Protein AF-B5W6M5-F1 (afdb_monomer)

Foldseek 3Di:
DEEEEQEQALLFKADADDDPPRDWSEEDEPPYHYHYDAAFCLVNQVVDDPLNDDPRSVRNSVNNDPVRHPHDDGGMDGGDYHYPPDDPVDDDDDDDPDDDDPTQKDKDWDDQPDDDCNVVRRDIDIDIDGHPDDDD

InterPro domains:
  IPR004304 Acetamidase/Formamidase [PTHR31891] (6-124)

Sequence (136 aa):
MVNYTLKATANTTHVGGFSPELEPALVIASGDRIQVETYTGYYLYNQAPEGFLTPEFIELCRRLSPERIVGPGPHLLTGPIYIENAQPGDILEIQLESIYPRLNVGFNAIRTGWGALPQRFSQPKLRFINSILPET

Solvent-accessible surface area (backbone atoms only — not comparable to full-atom values): 8664 Å² total; per-residue (Å²): 120,54,84,47,75,46,66,52,36,37,85,18,32,29,27,29,59,82,63,92,85,57,71,64,52,41,78,43,57,84,78,47,45,74,50,73,41,80,66,76,48,71,89,45,56,95,78,51,58,70,80,69,58,48,73,59,56,53,48,21,68,73,58,50,49,72,85,36,54,58,42,72,67,68,47,57,44,62,34,50,72,41,57,60,89,72,53,97,88,67,81,88,86,80,85,84,86,8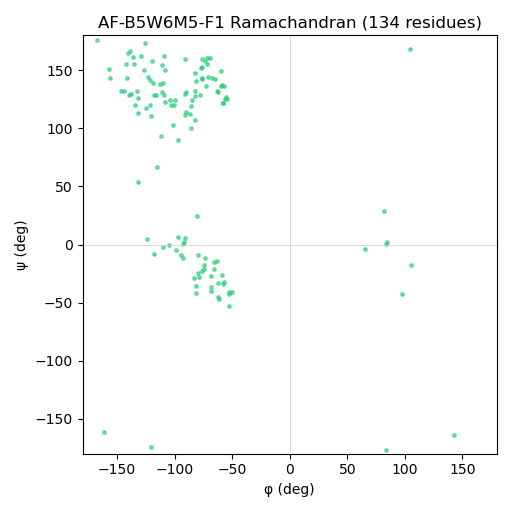0,87,78,80,93,49,65,44,52,71,50,73,44,48,60,75,46,77,98,52,25,87,82,46,48,67,65,44,79,43,79,44,70,58,87,69,77,91,127

Radius of gyration: 17.24 Å; Cα contacts (8 Å, |Δi|>4): 202; chains: 1; bounding box: 35×39×45 Å

Structure (mmCIF, N/CA/C/O backbone):
data_AF-B5W6M5-F1
#
_entry.id   AF-B5W6M5-F1
#
loop_
_atom_site.group_PDB
_atom_site.id
_atom_site.type_symbol
_atom_site.label_atom_id
_atom_site.label_alt_id
_atom_site.label_comp_id
_atom_site.label_asym_id
_atom_site.label_entity_id
_atom_site.label_seq_id
_atom_site.pdbx_PDB_ins_code
_atom_site.Cartn_x
_atom_site.Cartn_y
_atom_site.Cartn_z
_atom_site.occupancy
_atom_site.B_iso_or_equiv
_atom_site.auth_seq_id
_atom_site.auth_comp_id
_atom_site.auth_asym_id
_atom_site.auth_atom_id
_atom_site.pdbx_PDB_model_num
ATOM 1 N N . MET A 1 1 ? -16.112 12.312 14.226 1.00 88.00 1 MET A N 1
ATOM 2 C CA . MET A 1 1 ? -15.582 12.414 12.859 1.00 88.00 1 MET A CA 1
ATOM 3 C C . MET A 1 1 ? -14.350 13.294 12.877 1.00 88.00 1 MET A C 1
ATOM 5 O O . MET A 1 1 ? -14.447 14.516 12.958 1.00 88.00 1 MET A O 1
ATOM 9 N N . VAL A 1 2 ? -13.201 12.642 12.853 1.00 97.62 2 VAL A N 1
ATOM 10 C CA . VAL A 1 2 ? -11.866 13.221 12.738 1.00 97.62 2 VAL A CA 1
ATOM 11 C C . VAL A 1 2 ? -11.331 12.905 11.338 1.00 97.62 2 VAL A C 1
ATOM 13 O O . VAL A 1 2 ? -11.707 11.901 10.732 1.00 97.62 2 VAL A O 1
ATOM 16 N N . ASN A 1 3 ? -10.482 13.784 10.799 1.00 98.12 3 ASN A N 1
ATOM 17 C CA . ASN A 1 3 ? -9.783 13.543 9.538 1.00 98.12 3 ASN A CA 1
ATOM 18 C C . ASN A 1 3 ? -8.324 13.177 9.833 1.00 98.12 3 ASN A C 1
ATOM 20 O O . ASN A 1 3 ? -7.611 13.950 10.474 1.00 98.12 3 ASN A O 1
ATOM 24 N N . TYR A 1 4 ? -7.880 12.030 9.331 1.00 98.50 4 TYR A N 1
ATOM 25 C CA . TYR A 1 4 ? -6.518 11.528 9.476 1.00 98.50 4 TYR A CA 1
ATOM 26 C C . TYR A 1 4 ? -5.770 11.551 8.145 1.00 98.50 4 TYR A C 1
ATOM 28 O O . TYR A 1 4 ? -6.354 11.441 7.067 1.00 98.50 4 TYR A O 1
ATOM 36 N N . THR A 1 5 ? -4.444 11.627 8.222 1.00 98.31 5 THR A N 1
ATOM 37 C CA . THR A 1 5 ? -3.552 11.327 7.099 1.00 98.31 5 THR A CA 1
ATOM 38 C C . THR A 1 5 ? -2.620 10.201 7.509 1.00 98.31 5 THR A C 1
ATOM 40 O O . THR A 1 5 ? -1.843 10.352 8.450 1.00 98.31 5 THR A O 1
ATOM 43 N N . LEU A 1 6 ? -2.672 9.086 6.786 1.00 98.62 6 LEU A N 1
ATOM 44 C CA . LEU A 1 6 ? -1.764 7.964 6.965 1.00 98.62 6 LEU A CA 1
ATOM 45 C C . LEU A 1 6 ? -0.694 8.002 5.873 1.00 98.62 6 LEU A C 1
ATOM 47 O O . LEU A 1 6 ? -0.941 7.646 4.721 1.00 98.62 6 LEU A O 1
ATOM 51 N N . LYS A 1 7 ? 0.504 8.460 6.243 1.00 98.31 7 LYS A N 1
ATOM 52 C CA . LYS A 1 7 ? 1.672 8.506 5.355 1.00 98.31 7 LYS A CA 1
ATOM 53 C C . LYS A 1 7 ? 2.194 7.096 5.078 1.00 98.31 7 LYS A C 1
ATOM 55 O O . LYS A 1 7 ? 2.224 6.267 5.986 1.00 98.31 7 LYS A O 1
ATOM 60 N N . ALA A 1 8 ? 2.682 6.848 3.864 1.00 98.12 8 ALA A N 1
ATOM 61 C CA . ALA A 1 8 ? 3.366 5.606 3.515 1.00 98.12 8 ALA A CA 1
ATOM 62 C C . ALA A 1 8 ? 4.854 5.723 3.870 1.00 98.12 8 ALA A C 1
ATOM 64 O O . ALA A 1 8 ? 5.630 6.338 3.142 1.00 98.12 8 ALA A O 1
ATOM 65 N N . THR A 1 9 ? 5.247 5.143 5.002 1.00 98.25 9 THR A N 1
ATOM 66 C CA . THR A 1 9 ? 6.628 5.134 5.509 1.00 98.25 9 THR A CA 1
ATOM 67 C C . THR A 1 9 ? 7.081 3.703 5.790 1.00 98.25 9 THR A C 1
ATOM 69 O O . THR A 1 9 ? 6.265 2.778 5.769 1.00 98.25 9 THR A O 1
ATOM 72 N N . ALA A 1 10 ? 8.361 3.517 6.122 1.00 97.50 10 ALA A N 1
ATOM 73 C CA . ALA A 1 10 ? 8.889 2.221 6.556 1.00 97.50 10 ALA A CA 1
ATOM 74 C C . ALA A 1 10 ? 8.184 1.659 7.810 1.00 97.50 10 ALA A C 1
ATOM 76 O O . ALA A 1 10 ? 8.130 0.446 7.977 1.00 97.50 10 ALA A O 1
ATOM 77 N N . ASN A 1 11 ? 7.608 2.517 8.661 1.00 97.06 11 ASN A N 1
ATOM 78 C CA . ASN A 1 11 ? 6.935 2.113 9.903 1.00 97.06 11 ASN A CA 1
ATOM 79 C C . ASN A 1 11 ? 5.421 1.931 9.749 1.00 97.06 11 ASN A C 1
ATOM 81 O O . ASN A 1 11 ? 4.760 1.465 10.668 1.00 97.06 11 ASN A O 1
ATOM 85 N N . THR A 1 12 ? 4.854 2.324 8.614 1.00 98.31 12 THR A N 1
ATOM 86 C CA . THR A 1 12 ? 3.403 2.300 8.375 1.00 98.31 12 THR A CA 1
ATOM 87 C C . THR A 1 12 ? 3.039 1.496 7.135 1.00 98.31 12 THR A C 1
ATOM 89 O O . THR A 1 12 ? 1.880 1.473 6.743 1.00 98.31 12 THR A O 1
ATOM 92 N N . THR A 1 13 ? 4.015 0.848 6.499 1.00 98.19 13 THR A N 1
ATOM 93 C CA . THR A 1 13 ? 3.828 0.040 5.290 1.00 98.19 13 THR A CA 1
ATOM 94 C C . THR A 1 13 ? 4.398 -1.356 5.514 1.00 98.19 13 THR A C 1
ATOM 96 O O . THR A 1 13 ? 5.340 -1.523 6.284 1.00 98.19 13 THR A O 1
ATOM 99 N N . HIS A 1 14 ? 3.827 -2.360 4.861 1.00 98.00 14 HIS A N 1
ATOM 100 C CA . HIS A 1 14 ? 4.314 -3.738 4.847 1.00 98.00 14 HIS A CA 1
ATOM 101 C C . HIS A 1 14 ? 4.206 -4.334 3.436 1.00 98.00 14 HIS A C 1
ATOM 103 O O . HIS A 1 14 ? 3.588 -3.737 2.549 1.00 98.00 14 HIS A O 1
ATOM 109 N N . VAL A 1 15 ? 4.856 -5.478 3.206 1.00 97.62 15 VAL A N 1
ATOM 110 C CA . VAL A 1 15 ? 4.953 -6.129 1.892 1.00 97.62 15 VAL A CA 1
ATOM 111 C C . VAL A 1 15 ? 4.323 -7.519 1.890 1.00 97.62 15 VAL A C 1
ATOM 113 O O . VAL A 1 15 ? 4.539 -8.319 2.800 1.00 97.62 15 VAL A O 1
ATOM 116 N N . GLY A 1 16 ? 3.604 -7.815 0.804 1.00 94.38 16 GLY A N 1
ATOM 117 C CA . GLY A 1 16 ? 3.261 -9.172 0.369 1.00 94.38 16 GLY A CA 1
ATOM 118 C C . GLY A 1 16 ? 1.872 -9.671 0.768 1.00 94.38 16 GLY A C 1
ATOM 119 O O . GLY A 1 16 ? 1.174 -10.239 -0.068 1.00 94.38 16 GLY A O 1
ATOM 120 N N . GLY A 1 17 ? 1.430 -9.430 2.000 1.00 92.94 17 GLY A N 1
ATOM 121 C CA . GLY A 1 17 ? 0.144 -9.945 2.483 1.00 92.94 17 GLY A CA 1
ATOM 122 C C . GLY A 1 17 ? -0.391 -9.211 3.705 1.00 92.94 17 GLY A C 1
ATOM 123 O O . GLY A 1 17 ? 0.037 -8.100 3.987 1.00 92.94 17 GLY A O 1
ATOM 124 N N . PHE A 1 18 ? -1.317 -9.847 4.422 1.00 94.88 18 PHE A N 1
ATOM 125 C CA . PHE A 1 18 ? -1.896 -9.345 5.669 1.00 94.88 18 PHE A CA 1
ATOM 126 C C . PHE A 1 18 ? -1.412 -10.203 6.838 1.00 94.88 18 PHE A C 1
ATOM 128 O O . PHE A 1 18 ? -1.367 -11.427 6.716 1.00 94.88 18 PHE A O 1
ATOM 135 N N . SER A 1 19 ? -1.078 -9.573 7.960 1.00 94.94 19 SER A N 1
ATOM 136 C CA . SER A 1 19 ? -0.588 -10.252 9.162 1.00 94.94 19 SER A CA 1
ATOM 137 C C . SER A 1 19 ? -1.203 -9.602 10.408 1.00 94.94 19 SER A C 1
ATOM 139 O O . SER A 1 19 ? -1.163 -8.372 10.517 1.00 94.94 19 SER A O 1
ATOM 141 N N . PRO A 1 20 ? -1.803 -10.389 11.325 1.00 95.25 20 PRO A N 1
ATOM 142 C CA . PRO A 1 20 ? -2.322 -9.879 12.596 1.00 95.25 20 PRO A CA 1
ATOM 143 C C . PRO A 1 20 ? -1.218 -9.526 13.606 1.00 95.25 20 PRO A C 1
ATOM 145 O O . PRO A 1 20 ? -1.509 -8.903 14.618 1.00 95.25 20 PRO A O 1
ATOM 148 N N . GLU A 1 21 ? 0.033 -9.916 13.353 1.00 95.19 21 GLU A N 1
ATOM 149 C CA . GLU A 1 21 ? 1.188 -9.627 14.211 1.00 95.19 21 GLU A CA 1
ATOM 150 C C . GLU A 1 21 ? 1.741 -8.203 14.023 1.00 95.19 21 GLU A C 1
ATOM 152 O O . GLU A 1 21 ? 2.618 -7.775 14.772 1.00 95.19 21 GLU A O 1
ATOM 157 N N . LEU A 1 22 ? 1.262 -7.465 13.017 1.00 96.81 22 LEU A N 1
ATOM 158 C CA . LEU A 1 22 ? 1.670 -6.084 12.783 1.00 96.81 22 LEU A CA 1
ATOM 159 C C . LEU A 1 22 ? 0.964 -5.124 13.742 1.00 96.81 22 LEU A C 1
ATOM 161 O O . LEU A 1 22 ? -0.264 -5.054 13.779 1.00 96.81 22 LEU A O 1
ATOM 165 N N . GLU A 1 23 ? 1.752 -4.286 14.413 1.00 96.56 23 GLU A N 1
ATOM 166 C CA . GLU A 1 23 ? 1.223 -3.153 15.170 1.00 96.56 23 GLU A CA 1
ATOM 167 C C . GLU A 1 23 ? 0.425 -2.200 14.258 1.00 96.56 23 GLU A C 1
ATOM 169 O O . GLU A 1 23 ? 0.889 -1.878 13.149 1.00 96.56 23 GLU A O 1
ATOM 174 N N . PRO A 1 24 ? -0.742 -1.703 14.710 1.00 98.00 24 PRO A N 1
ATOM 175 C CA . PRO A 1 24 ? -1.518 -0.720 13.971 1.00 98.00 24 PRO A CA 1
ATOM 176 C C . PRO A 1 24 ? -0.700 0.526 13.627 1.00 98.00 24 PRO A C 1
ATOM 178 O O . PRO A 1 24 ? -0.130 1.189 14.490 1.00 98.00 24 PRO A O 1
ATOM 181 N N . ALA A 1 25 ? -0.693 0.890 12.346 1.00 98.12 25 ALA A N 1
ATOM 182 C CA . ALA A 1 25 ? -0.114 2.145 11.873 1.00 98.12 25 ALA A CA 1
ATOM 183 C C . ALA A 1 25 ? -1.004 3.355 12.210 1.00 98.12 25 ALA A C 1
ATOM 185 O O . ALA A 1 25 ? -0.535 4.493 12.215 1.00 98.12 25 ALA A O 1
ATOM 186 N N . LEU A 1 26 ? -2.293 3.105 12.450 1.00 98.62 26 LEU A N 1
ATOM 187 C CA . LEU A 1 26 ? -3.291 4.092 12.837 1.00 98.62 26 LEU A CA 1
ATOM 188 C C . 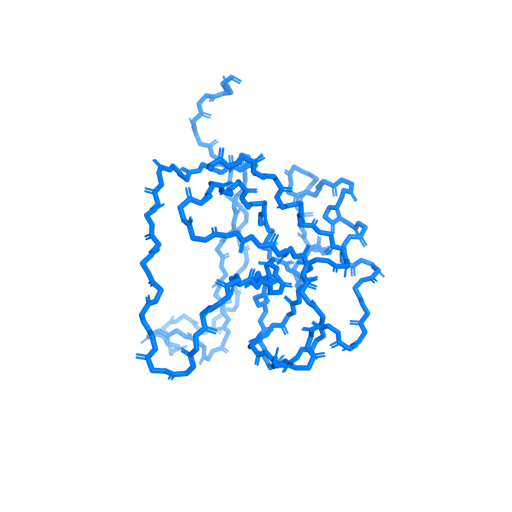LEU A 1 26 ? -4.438 3.394 13.580 1.00 98.62 26 LEU A C 1
ATOM 190 O O . LEU A 1 26 ? -4.827 2.290 13.203 1.00 98.62 26 LEU A O 1
ATOM 194 N N . VAL A 1 27 ? -4.992 4.055 14.595 1.00 98.56 27 VAL A N 1
ATOM 195 C CA . VAL A 1 27 ? -6.212 3.648 15.308 1.00 98.56 27 VAL A CA 1
ATOM 196 C C . VAL A 1 27 ? -7.272 4.722 15.070 1.00 98.56 27 VAL A C 1
ATOM 198 O O . VAL A 1 27 ? -6.970 5.903 15.250 1.00 98.56 27 VAL A O 1
ATOM 201 N N . ILE A 1 28 ? -8.476 4.334 14.641 1.00 98.62 28 ILE A N 1
ATOM 202 C CA . ILE A 1 28 ? -9.589 5.262 14.376 1.00 98.62 28 ILE A CA 1
ATOM 203 C C . ILE A 1 28 ? -10.920 4.746 14.922 1.00 98.62 28 ILE A C 1
ATOM 205 O O . ILE A 1 28 ? -11.088 3.542 15.122 1.00 98.62 28 ILE A O 1
ATOM 209 N N . ALA A 1 29 ? -11.893 5.644 15.075 1.00 98.50 29 ALA A N 1
ATOM 210 C CA . ALA A 1 29 ? -13.272 5.279 15.365 1.00 98.50 29 ALA A CA 1
ATOM 211 C C . ALA A 1 29 ? -14.095 5.108 14.074 1.00 98.50 29 ALA A C 1
ATOM 213 O O . ALA A 1 29 ? -13.761 5.629 13.007 1.00 98.50 29 ALA A O 1
ATOM 214 N N . SER A 1 30 ? -15.217 4.388 14.172 1.00 98.25 30 SER A N 1
ATOM 215 C CA . SER A 1 30 ? -16.175 4.290 13.065 1.00 98.25 30 SER A CA 1
ATOM 216 C C . SER A 1 30 ? -16.713 5.674 12.673 1.00 98.25 30 SER A C 1
ATOM 218 O O . SER A 1 30 ? -17.051 6.494 13.531 1.00 98.25 30 SER A O 1
ATOM 220 N N . GLY A 1 31 ? -16.789 5.937 11.366 1.00 98.00 31 GLY A N 1
ATOM 221 C CA . GLY A 1 31 ? -17.213 7.223 10.804 1.00 98.00 31 GLY A CA 1
ATOM 222 C C . GLY A 1 31 ? -16.110 8.282 10.684 1.00 98.00 31 GLY A C 1
ATOM 223 O O . GLY A 1 31 ? -16.399 9.400 10.253 1.00 98.00 31 GLY A O 1
ATOM 224 N N . ASP A 1 32 ? -14.863 7.974 11.046 1.00 98.62 32 ASP A N 1
ATOM 225 C CA . ASP A 1 32 ? -13.720 8.842 10.750 1.00 98.62 32 ASP A CA 1
ATOM 226 C C . ASP A 1 32 ? -13.284 8.750 9.280 1.00 98.62 32 ASP A C 1
ATOM 228 O O . ASP A 1 32 ? -13.587 7.791 8.569 1.00 98.62 32 ASP A O 1
ATOM 232 N N . ARG A 1 33 ? -12.557 9.773 8.813 1.00 98.62 33 ARG A N 1
ATOM 233 C CA . ARG A 1 33 ? -12.073 9.879 7.427 1.00 98.62 33 ARG A CA 1
ATOM 234 C C . ARG A 1 33 ? -10.559 9.767 7.391 1.00 98.62 33 ARG A C 1
ATOM 236 O O . ARG A 1 33 ? -9.871 10.370 8.214 1.00 98.62 33 ARG A O 1
ATOM 243 N N . ILE A 1 34 ? -10.027 9.034 6.416 1.00 98.44 34 ILE A N 1
ATOM 244 C CA . ILE A 1 34 ? -8.585 8.797 6.298 1.00 98.44 34 ILE A CA 1
ATOM 245 C C . ILE A 1 34 ? -8.128 9.055 4.867 1.00 98.44 34 ILE A C 1
ATOM 247 O O . ILE A 1 34 ? -8.615 8.437 3.923 1.00 98.44 34 ILE A O 1
ATOM 251 N N . GLN A 1 35 ? -7.123 9.912 4.718 1.00 98.44 35 GLN A N 1
ATOM 252 C CA . GLN A 1 35 ? -6.328 9.999 3.502 1.00 98.44 35 GLN A CA 1
ATOM 253 C C . GLN A 1 35 ? -5.126 9.059 3.623 1.00 98.44 35 GLN A C 1
ATOM 255 O O . GLN A 1 35 ? -4.227 9.298 4.431 1.00 98.44 35 GLN A O 1
ATOM 260 N N . VAL A 1 36 ? -5.103 7.992 2.826 1.00 98.56 36 VAL A N 1
ATOM 261 C CA . VAL A 1 36 ? -4.021 6.997 2.837 1.00 98.56 36 VAL A CA 1
ATOM 262 C C . VAL A 1 36 ? -3.075 7.255 1.672 1.00 98.56 36 VAL A C 1
ATOM 264 O O . VAL A 1 36 ? -3.467 7.213 0.506 1.00 98.56 36 VAL A O 1
ATOM 267 N N . GLU A 1 37 ? -1.810 7.518 1.979 1.00 98.25 37 GLU A N 1
ATOM 268 C CA . GLU A 1 37 ? -0.761 7.513 0.970 1.00 98.25 37 GLU A CA 1
ATOM 269 C C . GLU A 1 37 ? -0.385 6.081 0.610 1.00 98.25 37 GLU A C 1
ATOM 271 O O . GLU A 1 37 ? -0.329 5.212 1.471 1.00 98.25 37 GLU A O 1
ATOM 276 N N . THR A 1 38 ? -0.077 5.842 -0.661 1.00 97.44 38 THR A N 1
ATOM 277 C CA . THR A 1 38 ? 0.395 4.540 -1.133 1.00 97.44 38 THR A CA 1
ATOM 278 C C . THR A 1 38 ? 1.590 4.714 -2.063 1.00 97.44 38 THR A C 1
ATOM 280 O O . THR A 1 38 ? 1.770 5.767 -2.682 1.00 97.44 38 THR A O 1
ATOM 283 N N . TYR A 1 39 ? 2.411 3.668 -2.145 1.00 97.06 39 TYR A N 1
ATOM 284 C CA . TYR A 1 39 ? 3.495 3.532 -3.113 1.00 97.06 39 TYR A CA 1
ATOM 285 C C . TYR A 1 39 ? 3.393 2.181 -3.822 1.00 97.06 39 TYR A C 1
ATOM 287 O O . TYR A 1 39 ? 2.734 1.254 -3.355 1.00 97.06 39 TYR A O 1
ATOM 295 N N . THR A 1 40 ? 4.067 2.054 -4.960 1.00 95.38 40 THR A N 1
ATOM 296 C CA . THR A 1 40 ? 4.153 0.809 -5.730 1.00 95.38 40 THR A CA 1
ATOM 297 C C . THR A 1 40 ? 5.565 0.636 -6.280 1.00 95.38 40 THR A C 1
ATOM 299 O O . THR A 1 40 ? 6.353 1.574 -6.296 1.00 95.38 40 THR A O 1
ATOM 302 N N . GLY A 1 41 ? 5.906 -0.572 -6.731 1.00 94.94 41 GLY A N 1
ATOM 303 C CA . GLY A 1 41 ? 7.212 -0.843 -7.332 1.00 94.94 41 GLY A CA 1
ATOM 304 C C . GLY A 1 41 ? 8.339 -1.089 -6.325 1.00 94.94 41 GLY A C 1
ATOM 305 O O . GLY A 1 41 ? 9.490 -0.844 -6.665 1.00 94.94 41 GLY A O 1
ATOM 306 N N . TYR A 1 42 ? 8.050 -1.620 -5.130 1.00 95.44 42 TYR A N 1
ATOM 307 C CA . TYR A 1 42 ? 9.057 -1.910 -4.089 1.00 95.44 42 TYR A CA 1
ATOM 308 C C . TYR A 1 42 ? 10.265 -2.715 -4.587 1.00 95.44 42 TYR A C 1
ATOM 310 O O . TYR A 1 42 ? 11.395 -2.408 -4.250 1.00 95.44 42 TYR A O 1
ATOM 318 N N . TYR A 1 43 ? 10.056 -3.718 -5.443 1.00 93.12 43 TYR A N 1
ATOM 319 C CA . TYR A 1 43 ? 11.155 -4.510 -6.019 1.00 93.12 43 TYR A CA 1
ATOM 320 C C . TYR A 1 43 ? 11.681 -3.966 -7.358 1.00 93.12 43 TYR A C 1
ATOM 322 O O . TYR A 1 43 ? 12.547 -4.576 -7.979 1.00 93.12 43 TYR A O 1
ATOM 330 N N . LEU A 1 44 ? 11.135 -2.847 -7.834 1.00 93.44 44 LEU A N 1
ATOM 331 C CA . LEU A 1 44 ? 11.466 -2.232 -9.122 1.00 93.44 44 LEU A CA 1
ATOM 332 C C . LEU A 1 44 ? 12.059 -0.826 -8.974 1.00 93.44 44 LEU A C 1
ATOM 334 O O . LEU A 1 44 ? 12.541 -0.285 -9.963 1.00 93.44 44 LEU A O 1
ATOM 338 N N . TYR A 1 45 ? 12.058 -0.244 -7.771 1.00 93.94 45 TYR A N 1
ATOM 339 C CA . TYR A 1 45 ? 12.470 1.145 -7.544 1.00 93.94 45 TYR A CA 1
ATOM 340 C C . TYR A 1 45 ? 13.912 1.425 -8.001 1.00 93.94 45 TYR A C 1
ATOM 342 O O . TYR A 1 45 ? 14.175 2.475 -8.570 1.00 93.94 45 TYR A O 1
ATOM 350 N N . ASN A 1 46 ? 14.826 0.455 -7.883 1.00 94.00 46 ASN A N 1
ATOM 351 C CA . ASN A 1 46 ? 16.204 0.584 -8.381 1.00 94.00 46 ASN A CA 1
ATOM 352 C C . ASN A 1 46 ? 16.315 0.684 -9.917 1.00 94.00 46 ASN A C 1
ATOM 354 O O . ASN A 1 46 ? 17.371 1.039 -10.427 1.00 94.00 46 ASN A O 1
ATOM 358 N N . GLN A 1 47 ? 15.257 0.341 -10.658 1.00 94.81 47 GLN A N 1
ATOM 359 C CA . GLN A 1 47 ? 15.176 0.461 -12.121 1.00 94.81 47 GLN A CA 1
ATOM 360 C C . GLN A 1 47 ? 14.293 1.643 -12.552 1.00 94.81 47 GLN A C 1
ATOM 362 O O . GLN A 1 47 ? 14.063 1.836 -13.747 1.00 94.81 47 GLN A O 1
ATOM 367 N N . ALA A 1 48 ? 13.733 2.382 -11.593 1.00 95.12 48 ALA A N 1
ATOM 368 C CA . ALA A 1 48 ? 12.758 3.419 -11.864 1.00 95.12 48 ALA A CA 1
ATOM 369 C C . ALA A 1 48 ? 13.422 4.743 -12.275 1.00 95.12 48 ALA A C 1
ATOM 371 O O . ALA A 1 48 ? 14.523 5.050 -11.815 1.00 95.12 48 ALA A O 1
ATOM 372 N N . PRO A 1 49 ? 12.772 5.539 -13.143 1.00 94.44 49 PRO A N 1
ATOM 373 C CA . PRO A 1 49 ? 13.243 6.874 -13.484 1.00 94.44 49 PRO A CA 1
ATOM 374 C C . PRO A 1 49 ? 13.098 7.822 -12.288 1.00 94.44 49 PRO A C 1
ATOM 376 O O . PRO A 1 49 ? 12.271 7.598 -11.405 1.00 94.44 49 PRO A O 1
ATOM 379 N N . GLU A 1 50 ? 13.839 8.929 -12.304 1.00 91.88 50 GLU A N 1
ATOM 380 C CA . GLU A 1 50 ? 13.844 9.931 -11.228 1.00 91.88 50 GLU A CA 1
ATOM 381 C C . GLU A 1 50 ? 12.436 10.429 -10.860 1.00 91.88 50 GLU A C 1
ATOM 383 O O . GLU A 1 50 ? 12.087 10.455 -9.686 1.00 91.88 50 GLU A O 1
ATOM 388 N N . GLY A 1 51 ? 11.573 10.700 -11.848 1.00 90.12 51 GLY A N 1
ATOM 389 C CA . GLY A 1 51 ? 10.197 11.156 -11.600 1.00 90.12 51 GLY A CA 1
ATOM 390 C C . GLY A 1 51 ? 9.298 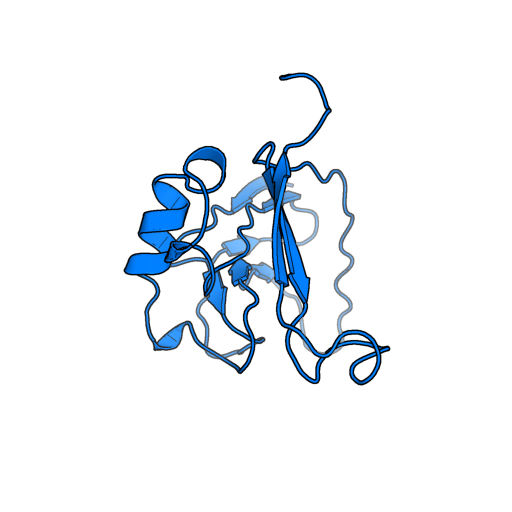10.153 -10.859 1.00 90.12 51 GLY A C 1
ATOM 391 O O . GLY A 1 51 ? 8.228 10.526 -10.387 1.00 90.12 51 GLY A O 1
ATOM 392 N N . PHE A 1 52 ? 9.708 8.884 -10.751 1.00 94.44 52 PHE A N 1
ATOM 393 C CA . PHE A 1 52 ? 9.004 7.846 -9.988 1.00 94.44 52 PHE A CA 1
ATOM 394 C C . PHE A 1 52 ? 9.523 7.733 -8.542 1.00 94.44 52 PHE A C 1
ATOM 396 O O . PHE A 1 52 ? 8.917 7.058 -7.711 1.00 94.44 52 PHE A O 1
ATOM 403 N N . LEU A 1 53 ? 10.655 8.369 -8.231 1.00 95.44 53 LEU A N 1
ATOM 404 C CA . LEU A 1 53 ? 11.402 8.186 -6.993 1.00 95.44 53 LEU A CA 1
ATOM 405 C C . LEU A 1 53 ? 11.335 9.438 -6.116 1.00 95.44 53 LEU A C 1
ATOM 407 O O . LEU A 1 53 ? 12.164 10.337 -6.221 1.00 95.44 53 LEU A O 1
ATOM 411 N N . THR A 1 54 ? 10.376 9.473 -5.192 1.00 95.94 54 THR A N 1
ATOM 412 C CA . THR A 1 54 ? 10.369 10.488 -4.129 1.00 95.94 54 THR A CA 1
ATOM 413 C C . THR A 1 54 ? 11.400 10.149 -3.043 1.00 95.94 54 THR A C 1
ATOM 415 O O . THR A 1 54 ? 11.690 8.963 -2.824 1.00 95.94 54 THR A O 1
ATOM 418 N N . PRO A 1 55 ? 11.942 11.145 -2.314 1.00 96.56 55 PRO A N 1
ATOM 419 C CA . PRO A 1 55 ? 12.819 10.892 -1.170 1.00 96.56 55 PRO A CA 1
ATOM 420 C C . PRO A 1 55 ? 12.196 9.941 -0.140 1.00 96.56 55 PRO A C 1
ATOM 422 O O . PRO A 1 55 ? 12.863 9.021 0.333 1.00 96.56 55 PRO A O 1
ATOM 425 N N . GLU A 1 56 ? 10.901 10.096 0.146 1.00 96.75 56 GLU A N 1
ATOM 426 C CA . GLU A 1 56 ? 10.170 9.261 1.101 1.00 96.75 56 GLU A CA 1
ATOM 427 C C . GLU A 1 56 ? 10.011 7.824 0.598 1.00 96.75 56 GLU A C 1
ATOM 429 O O . GLU A 1 56 ? 10.105 6.882 1.385 1.00 96.75 56 GLU A O 1
ATOM 434 N N . PHE A 1 57 ? 9.802 7.624 -0.709 1.00 97.44 57 PHE A N 1
ATOM 435 C CA . PHE A 1 57 ? 9.718 6.280 -1.277 1.00 97.44 57 PHE A CA 1
ATOM 436 C C . PHE A 1 57 ? 11.068 5.562 -1.241 1.00 97.44 57 PHE A C 1
ATOM 438 O O . PHE A 1 57 ? 11.133 4.374 -0.914 1.00 97.44 57 PHE A O 1
ATOM 445 N N . ILE A 1 58 ? 12.156 6.283 -1.526 1.00 97.50 58 ILE A N 1
ATOM 446 C CA . ILE A 1 58 ? 13.518 5.755 -1.401 1.00 97.50 58 ILE A CA 1
ATOM 447 C C . ILE A 1 58 ? 13.805 5.379 0.056 1.00 97.50 58 ILE A C 1
ATOM 449 O O . ILE A 1 58 ? 14.353 4.304 0.312 1.00 97.50 58 ILE A O 1
ATOM 453 N N . GLU A 1 59 ? 13.443 6.239 1.012 1.00 97.88 59 GLU A N 1
ATOM 454 C CA . GLU A 1 59 ? 13.621 5.953 2.435 1.00 97.88 59 GLU A CA 1
ATOM 455 C C . GLU A 1 59 ? 12.819 4.721 2.861 1.00 97.88 59 GLU A C 1
ATOM 457 O O . GLU A 1 59 ? 13.388 3.821 3.480 1.00 97.88 59 GLU A O 1
ATOM 462 N N . LEU A 1 60 ? 11.542 4.636 2.473 1.00 97.69 60 LEU A N 1
ATOM 463 C CA . LEU A 1 60 ? 10.704 3.463 2.714 1.00 97.69 60 LEU A CA 1
ATOM 464 C C . LEU A 1 60 ? 11.395 2.201 2.195 1.00 97.69 60 LEU A C 1
ATOM 466 O O . LEU A 1 60 ? 11.580 1.258 2.959 1.00 97.69 60 LEU A O 1
ATOM 470 N N . CYS A 1 61 ? 11.830 2.196 0.932 1.00 97.06 61 CYS A N 1
ATOM 471 C CA . CYS A 1 61 ? 12.457 1.021 0.324 1.00 97.06 61 CYS A CA 1
ATOM 472 C C . CYS A 1 61 ? 13.764 0.609 1.015 1.00 97.06 61 CYS A C 1
ATOM 474 O O . CYS A 1 61 ? 14.079 -0.575 1.072 1.00 97.06 61 CYS A O 1
ATOM 476 N N . ARG A 1 62 ? 14.532 1.568 1.546 1.00 96.75 62 ARG A N 1
ATOM 477 C CA . ARG A 1 62 ? 15.811 1.300 2.224 1.00 96.75 62 ARG A CA 1
ATOM 478 C C . ARG A 1 62 ? 15.663 0.888 3.684 1.00 96.75 62 ARG A C 1
ATOM 480 O O . ARG A 1 62 ? 16.549 0.214 4.199 1.00 96.75 62 ARG A O 1
ATOM 487 N N . ARG A 1 63 ? 14.611 1.347 4.365 1.00 97.75 63 ARG A N 1
ATOM 488 C CA . ARG A 1 63 ? 14.447 1.189 5.820 1.00 97.75 63 ARG A CA 1
ATOM 489 C C . ARG A 1 63 ? 13.345 0.214 6.211 1.00 97.75 63 ARG A C 1
ATOM 491 O O . ARG A 1 63 ? 13.156 0.004 7.406 1.00 97.75 63 ARG A O 1
ATOM 498 N N . LEU A 1 64 ? 12.620 -0.361 5.249 1.00 96.94 64 LEU A N 1
ATOM 499 C CA . LEU A 1 64 ? 11.603 -1.366 5.541 1.00 96.94 64 LEU A CA 1
ATOM 500 C C . LEU A 1 64 ? 12.241 -2.546 6.281 1.00 96.94 64 LEU A C 1
ATOM 502 O O . LEU A 1 64 ? 13.185 -3.165 5.787 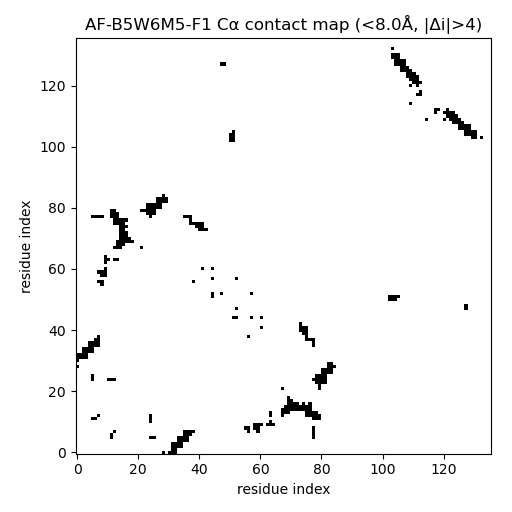1.00 96.94 64 LEU A O 1
ATOM 506 N N . SER A 1 65 ? 11.732 -2.836 7.474 1.00 96.31 65 SER A N 1
ATOM 507 C CA . SER A 1 65 ? 12.276 -3.902 8.304 1.00 96.31 65 SER A CA 1
ATOM 508 C C . SER A 1 65 ? 11.822 -5.284 7.801 1.00 96.31 65 SER A C 1
ATOM 510 O O . SER A 1 65 ? 10.739 -5.396 7.214 1.00 96.31 65 SER A O 1
ATOM 512 N N . PRO A 1 66 ? 12.612 -6.354 8.016 1.00 95.06 66 PRO A N 1
ATOM 513 C CA . PRO A 1 66 ? 12.232 -7.710 7.618 1.00 95.06 66 PRO A CA 1
ATOM 514 C C . PRO A 1 66 ? 10.900 -8.178 8.217 1.00 95.06 66 PRO A C 1
ATOM 516 O O . PRO A 1 66 ? 10.155 -8.892 7.557 1.00 95.06 66 PRO A O 1
ATOM 519 N N . GLU A 1 67 ? 10.563 -7.733 9.428 1.00 95.06 6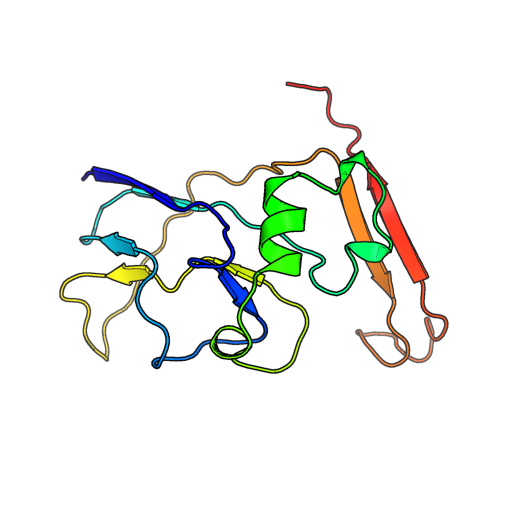7 GLU A N 1
ATOM 520 C CA . GLU A 1 67 ? 9.313 -8.072 10.125 1.00 95.06 67 GLU A CA 1
ATOM 521 C C . GLU A 1 67 ? 8.078 -7.505 9.409 1.00 95.06 67 GLU A C 1
ATOM 523 O O . GLU A 1 67 ? 6.970 -8.003 9.581 1.00 95.06 67 GLU A O 1
ATOM 528 N N . ARG A 1 68 ? 8.262 -6.479 8.569 1.00 96.50 68 ARG A N 1
ATOM 529 C CA . ARG A 1 68 ? 7.212 -5.896 7.723 1.00 96.50 68 ARG A CA 1
ATOM 530 C C . ARG A 1 68 ? 7.140 -6.544 6.339 1.00 96.50 68 ARG A C 1
ATOM 532 O O . ARG A 1 68 ? 6.350 -6.106 5.505 1.00 96.50 68 ARG A O 1
ATOM 539 N N . ILE A 1 69 ? 7.915 -7.596 6.079 1.00 96.56 69 ILE A N 1
ATOM 540 C CA . ILE A 1 69 ? 7.748 -8.478 4.919 1.00 96.56 69 ILE A CA 1
ATOM 541 C C . ILE A 1 69 ? 6.954 -9.695 5.393 1.00 96.56 69 ILE A C 1
ATOM 543 O O . ILE A 1 69 ? 7.510 -10.686 5.856 1.00 96.56 69 ILE A O 1
ATOM 547 N N . VAL A 1 70 ? 5.630 -9.597 5.299 1.00 96.62 70 VAL A N 1
ATOM 548 C CA . VAL A 1 70 ? 4.705 -10.534 5.960 1.00 96.62 70 VAL A CA 1
ATOM 549 C C . VAL A 1 70 ? 4.172 -11.627 5.036 1.00 96.62 70 VAL A C 1
ATOM 551 O O . VAL A 1 70 ? 3.454 -12.523 5.469 1.00 96.62 70 VAL A O 1
ATOM 554 N N . GLY A 1 71 ? 4.503 -11.573 3.748 1.00 94.44 71 GLY A N 1
ATOM 555 C CA . GLY A 1 71 ? 4.063 -12.572 2.786 1.00 94.44 71 GLY A CA 1
ATOM 556 C C . GLY A 1 71 ? 4.799 -12.497 1.452 1.00 94.44 71 GLY A C 1
ATOM 557 O O . GLY A 1 71 ? 5.630 -11.611 1.234 1.00 94.44 71 GLY A O 1
ATOM 558 N N . PRO A 1 72 ? 4.507 -13.432 0.533 1.00 91.12 72 PRO A N 1
ATOM 559 C CA . PRO A 1 72 ? 5.058 -13.396 -0.810 1.00 91.12 72 PRO A CA 1
ATOM 560 C C . PRO A 1 72 ? 4.434 -12.265 -1.633 1.00 91.12 72 PRO A C 1
ATOM 562 O O . PRO A 1 72 ? 3.283 -11.889 -1.444 1.00 91.12 72 PRO A O 1
ATOM 565 N N . GLY A 1 73 ? 5.163 -11.793 -2.641 1.00 88.56 73 GLY A N 1
ATOM 566 C CA . GLY A 1 73 ? 4.633 -10.867 -3.640 1.00 88.56 73 GLY A CA 1
ATOM 567 C C . GLY A 1 73 ? 5.100 -9.419 -3.467 1.00 88.56 73 GLY A C 1
ATOM 568 O O . GLY A 1 73 ? 5.730 -9.070 -2.476 1.00 88.56 73 GLY A O 1
ATOM 569 N N . PRO A 1 74 ? 4.861 -8.564 -4.480 1.00 91.81 74 PRO A N 1
ATOM 570 C CA . PRO A 1 74 ? 5.535 -7.272 -4.599 1.00 91.81 74 PRO A CA 1
ATOM 571 C C . PRO A 1 74 ? 4.746 -6.077 -4.056 1.00 91.81 74 PRO A C 1
ATOM 573 O O . PRO A 1 74 ? 5.136 -4.936 -4.307 1.00 91.81 74 PRO A O 1
ATOM 576 N N . HIS A 1 75 ? 3.603 -6.319 -3.421 1.00 95.38 75 HIS A N 1
ATOM 577 C CA . HIS A 1 75 ? 2.657 -5.267 -3.072 1.00 95.38 75 HIS A CA 1
ATOM 578 C C . HIS A 1 75 ? 3.076 -4.567 -1.789 1.00 95.38 75 HIS A C 1
ATOM 580 O O . HIS A 1 75 ? 3.374 -5.239 -0.810 1.00 95.38 75 HIS A O 1
ATOM 586 N N . LEU A 1 76 ? 3.072 -3.234 -1.816 1.00 97.19 76 LEU A N 1
ATOM 587 C CA . LEU A 1 76 ? 3.156 -2.395 -0.628 1.00 97.19 76 LEU A CA 1
ATOM 588 C C . LEU A 1 76 ? 1.744 -2.111 -0.131 1.00 97.19 76 LEU A C 1
ATOM 590 O O . LEU A 1 76 ? 0.882 -1.711 -0.914 1.00 97.19 76 LEU A O 1
ATOM 594 N N . LEU A 1 77 ? 1.529 -2.307 1.162 1.00 98.06 77 LEU A N 1
ATOM 595 C CA . LEU A 1 77 ? 0.261 -2.082 1.835 1.00 98.06 77 LEU A CA 1
ATOM 596 C C . LEU A 1 77 ? 0.499 -1.117 2.993 1.00 98.06 77 LEU A C 1
ATOM 598 O O . LEU A 1 77 ? 1.268 -1.416 3.905 1.00 98.06 77 LEU A O 1
ATOM 602 N N . THR A 1 78 ? -0.132 0.052 2.948 1.00 98.56 78 THR A N 1
ATOM 603 C CA . THR A 1 78 ? -0.046 1.048 4.020 1.00 98.56 78 THR A CA 1
ATOM 604 C C . THR A 1 78 ? -1.099 0.734 5.083 1.00 98.56 78 THR A C 1
ATOM 606 O O . THR A 1 78 ? -2.288 0.670 4.784 1.00 98.56 78 THR A O 1
ATOM 609 N N . GLY A 1 79 ? -0.652 0.478 6.310 1.00 97.81 79 GLY A N 1
ATOM 610 C CA . GLY A 1 79 ? -1.438 -0.070 7.410 1.00 97.81 79 GLY A CA 1
ATOM 611 C C . GLY A 1 79 ? -0.627 -1.057 8.270 1.00 97.81 79 GLY A C 1
ATOM 612 O O . GLY A 1 79 ? 0.606 -1.108 8.152 1.00 97.81 79 GLY A O 1
ATOM 613 N N . PRO A 1 80 ? -1.304 -1.874 9.099 1.00 98.00 80 PRO A N 1
ATOM 614 C CA . PRO A 1 80 ? -2.764 -1.991 9.219 1.00 98.00 80 PRO A CA 1
ATOM 615 C C . PRO A 1 80 ? -3.410 -0.793 9.933 1.00 98.00 80 PRO A C 1
ATOM 617 O O . PRO A 1 80 ? -2.747 -0.064 10.668 1.00 98.00 80 PRO A O 1
ATOM 620 N N . ILE A 1 81 ? -4.705 -0.585 9.695 1.00 98.56 81 ILE A N 1
ATOM 621 C CA . ILE A 1 81 ? -5.518 0.427 10.381 1.00 98.56 81 ILE A CA 1
ATOM 622 C C . ILE A 1 81 ? -6.461 -0.313 11.325 1.00 98.56 81 ILE A C 1
ATOM 624 O O . ILE A 1 81 ? -7.216 -1.177 10.883 1.00 98.56 81 ILE A O 1
ATOM 628 N N . TYR A 1 82 ? -6.405 0.013 12.611 1.00 98.44 82 TYR A N 1
ATOM 629 C CA . TYR A 1 82 ? -7.264 -0.570 13.633 1.00 98.44 82 TYR A CA 1
ATOM 630 C C . TYR A 1 82 ? -8.528 0.273 13.799 1.00 98.44 82 TYR A C 1
ATOM 632 O O . TYR A 1 82 ? -8.445 1.491 13.970 1.00 98.44 82 TYR A O 1
ATOM 640 N N . ILE A 1 83 ? -9.690 -0.378 13.767 1.00 98.38 83 ILE A N 1
ATOM 641 C CA . ILE A 1 83 ? -10.990 0.266 13.970 1.00 98.38 83 ILE A CA 1
ATOM 642 C C . ILE A 1 83 ? -11.468 -0.044 15.385 1.00 98.38 83 ILE A C 1
ATOM 644 O O . ILE A 1 83 ? -11.648 -1.207 15.747 1.00 98.38 83 ILE A O 1
ATOM 648 N N . GLU A 1 84 ? -11.672 0.992 16.191 1.00 98.38 84 GLU A N 1
ATOM 649 C CA . GLU A 1 84 ? -12.147 0.845 17.561 1.00 98.38 84 GLU A CA 1
ATOM 650 C C . GLU A 1 84 ? -13.482 0.100 17.615 1.00 98.38 84 GLU A C 1
ATOM 652 O O . GLU A 1 84 ? -14.414 0.379 16.860 1.00 98.38 84 GLU A O 1
ATOM 657 N N . ASN A 1 85 ? -13.572 -0.830 18.566 1.00 97.69 85 ASN A N 1
ATOM 658 C CA . ASN A 1 85 ? -14.743 -1.657 18.854 1.00 97.69 85 ASN A CA 1
ATOM 659 C C . ASN A 1 85 ? -15.163 -2.650 17.757 1.00 97.69 85 ASN A C 1
ATOM 661 O O . ASN A 1 85 ? -16.046 -3.454 18.039 1.00 97.69 85 ASN A O 1
ATOM 665 N N . ALA A 1 86 ? -14.525 -2.680 16.581 1.00 98.06 86 ALA A N 1
ATOM 666 C CA . ALA A 1 86 ? -14.804 -3.696 15.563 1.00 98.06 86 ALA A CA 1
ATOM 667 C C . ALA A 1 86 ? -14.445 -5.106 16.072 1.00 98.06 86 ALA A C 1
ATOM 669 O O . ALA A 1 86 ? -13.359 -5.31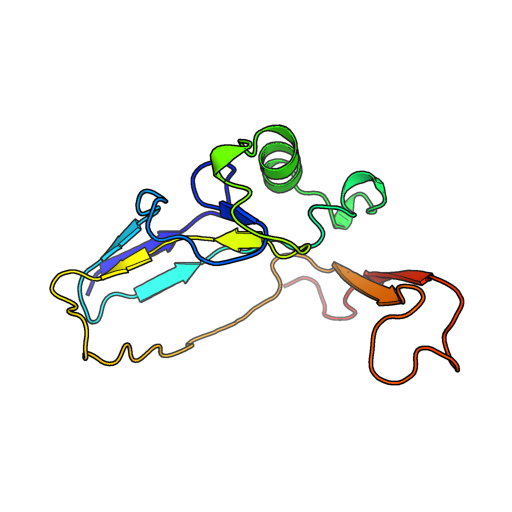6 16.616 1.00 98.06 86 ALA A O 1
ATOM 670 N N . GLN A 1 87 ? -15.352 -6.068 15.900 1.00 97.94 87 GLN A N 1
ATOM 671 C CA . GLN A 1 87 ? -15.218 -7.448 16.373 1.00 97.94 87 GLN A CA 1
ATOM 672 C C . GLN A 1 87 ? -15.251 -8.467 15.222 1.00 97.94 87 GLN A C 1
ATOM 674 O O . GLN A 1 87 ? -15.802 -8.196 14.151 1.00 97.94 87 GLN A O 1
ATOM 679 N N . PRO A 1 88 ? -14.704 -9.684 15.417 1.00 97.88 88 PRO A N 1
ATOM 680 C CA . PRO A 1 88 ? -14.898 -10.780 14.475 1.00 97.88 88 PRO A CA 1
ATOM 681 C C . PRO A 1 88 ? -16.387 -11.040 14.207 1.00 97.88 88 PRO A C 1
ATOM 683 O O . PRO A 1 88 ? -17.157 -11.290 15.131 1.00 97.88 88 PRO A O 1
ATOM 686 N N . GLY A 1 89 ? -16.775 -11.014 12.931 1.00 98.19 89 GLY A N 1
ATOM 687 C CA . GLY A 1 89 ? -18.169 -11.135 12.491 1.00 98.19 89 GLY A CA 1
ATOM 688 C C . GLY A 1 89 ? -18.785 -9.815 12.023 1.00 98.19 89 GLY A C 1
ATOM 689 O O . GLY A 1 89 ? -19.764 -9.852 11.279 1.00 98.19 89 GLY A O 1
ATOM 690 N N . ASP A 1 90 ? -18.184 -8.678 12.377 1.00 98.38 90 ASP A N 1
ATOM 691 C CA . ASP A 1 90 ? -18.590 -7.375 11.858 1.00 98.38 90 ASP A CA 1
ATOM 692 C C . ASP A 1 90 ? -18.198 -7.198 10.383 1.00 98.38 90 ASP A C 1
ATOM 694 O O . ASP A 1 90 ? -17.309 -7.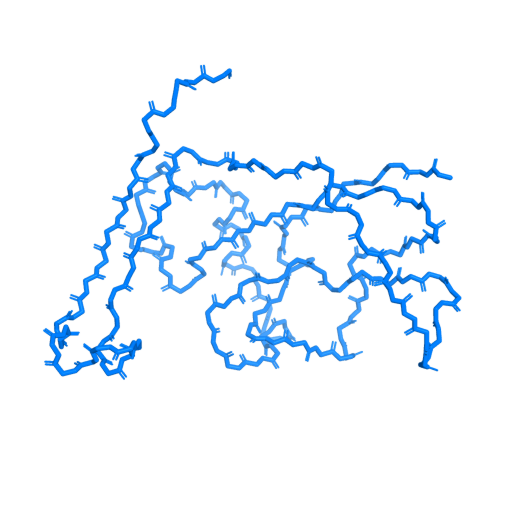870 9.849 1.00 98.38 90 ASP A O 1
ATOM 698 N N . ILE A 1 91 ? -18.858 -6.241 9.727 1.00 98.00 91 ILE A N 1
ATOM 699 C CA . ILE A 1 91 ? -18.556 -5.812 8.360 1.00 98.00 91 ILE A CA 1
ATOM 700 C C . ILE A 1 91 ? -17.933 -4.421 8.419 1.00 98.00 91 ILE A C 1
ATOM 702 O O . I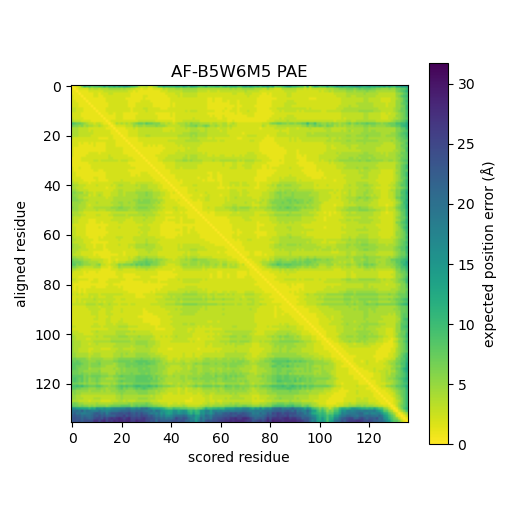LE A 1 91 ? -18.505 -3.500 9.000 1.00 98.00 91 ILE A O 1
ATOM 706 N N . LEU A 1 92 ? -16.784 -4.257 7.765 1.00 97.88 92 LEU A N 1
ATOM 707 C CA . LEU A 1 92 ? -16.201 -2.941 7.527 1.00 97.88 92 LEU A CA 1
ATOM 708 C C . LEU A 1 92 ? -16.777 -2.358 6.235 1.00 97.88 92 LEU A C 1
ATOM 710 O O . LEU A 1 92 ? -16.497 -2.851 5.141 1.00 97.88 92 LEU A O 1
ATOM 714 N N . GLU A 1 93 ? -17.565 -1.295 6.358 1.00 97.94 93 GLU A N 1
ATOM 715 C CA . GLU A 1 93 ? -17.950 -0.459 5.224 1.00 97.94 93 GLU A CA 1
ATOM 716 C C . GLU A 1 93 ? -16.856 0.585 4.969 1.00 97.94 93 GLU A C 1
ATOM 718 O O . GLU A 1 93 ? -16.486 1.346 5.861 1.00 97.94 93 GLU A O 1
ATOM 723 N N . ILE A 1 94 ? -16.329 0.622 3.742 1.00 97.75 94 ILE A N 1
ATOM 724 C CA . ILE A 1 94 ? -15.306 1.586 3.326 1.00 97.75 94 ILE A CA 1
ATOM 725 C C . ILE A 1 94 ? -15.855 2.391 2.153 1.00 97.75 94 ILE A C 1
ATOM 727 O O . ILE A 1 94 ? -15.989 1.875 1.042 1.00 97.75 94 ILE A O 1
ATOM 731 N N . GLN A 1 95 ? -16.130 3.673 2.386 1.00 98.31 95 GLN A N 1
ATOM 732 C CA . GLN A 1 95 ? -16.524 4.600 1.332 1.00 98.31 95 GLN A CA 1
ATOM 733 C C . GLN A 1 95 ? -15.285 5.275 0.730 1.00 98.31 95 GLN A C 1
ATOM 735 O O . GLN A 1 95 ? -14.596 6.055 1.384 1.00 98.31 95 GLN A O 1
ATOM 740 N N . LEU A 1 96 ? -15.006 4.992 -0.544 1.00 98.12 96 LEU A N 1
ATOM 741 C CA . LEU A 1 96 ? -13.932 5.651 -1.288 1.00 98.12 96 LEU A CA 1
ATOM 742 C C . LEU A 1 96 ? -14.425 6.996 -1.825 1.00 98.12 96 LEU A C 1
ATOM 744 O O . LEU A 1 96 ? -15.211 7.046 -2.767 1.00 98.12 96 LEU A O 1
ATOM 748 N N . GLU A 1 97 ? -13.960 8.087 -1.225 1.00 98.12 97 GLU A N 1
ATOM 749 C CA . GLU A 1 97 ? -14.384 9.439 -1.608 1.00 98.12 97 GLU A CA 1
ATOM 750 C C . GLU A 1 97 ? -13.633 9.974 -2.831 1.00 98.12 97 GLU A C 1
ATOM 752 O O . GLU A 1 97 ? -14.219 10.606 -3.706 1.00 98.12 97 GLU A O 1
ATOM 757 N N . SER A 1 98 ? -12.320 9.742 -2.896 1.00 97.44 98 SER A N 1
ATOM 758 C CA . SER A 1 98 ? -11.484 10.141 -4.027 1.00 97.44 98 SER A CA 1
ATOM 759 C C . SER A 1 98 ? -10.223 9.286 -4.109 1.00 97.44 98 SER A C 1
ATOM 761 O O . SER A 1 98 ? -9.723 8.790 -3.100 1.00 97.44 98 SER A O 1
ATOM 763 N N . ILE A 1 99 ? -9.708 9.120 -5.327 1.00 96.56 99 ILE A N 1
ATOM 764 C CA . ILE A 1 99 ? -8.420 8.485 -5.607 1.00 96.56 99 ILE A CA 1
ATOM 765 C C . ILE A 1 99 ? -7.740 9.321 -6.682 1.00 96.56 99 ILE A C 1
ATOM 767 O O . ILE A 1 99 ? -8.333 9.595 -7.724 1.00 96.56 99 ILE A O 1
ATOM 771 N N . TYR A 1 100 ? -6.491 9.698 -6.444 1.00 94.00 100 TYR A N 1
ATOM 772 C CA . TYR A 1 100 ? -5.685 10.429 -7.411 1.00 94.00 100 TYR A CA 1
ATOM 773 C C . TYR A 1 100 ? -4.231 9.941 -7.369 1.00 94.00 100 TYR A C 1
ATOM 775 O O . TYR A 1 100 ? -3.718 9.613 -6.293 1.00 94.00 100 TYR A O 1
ATOM 783 N N . PRO A 1 101 ? -3.546 9.862 -8.522 1.00 92.62 101 PRO A N 1
ATOM 784 C CA . PRO A 1 101 ? -2.119 9.576 -8.552 1.00 92.62 101 PRO A CA 1
ATOM 785 C C . PRO A 1 101 ? -1.336 10.684 -7.844 1.00 92.62 101 PRO A C 1
ATOM 787 O O . PRO A 1 101 ? -1.514 11.861 -8.140 1.00 92.62 101 PRO A O 1
ATOM 790 N N . ARG A 1 102 ? -0.429 10.311 -6.935 1.00 91.31 102 ARG A N 1
ATOM 791 C CA . ARG A 1 102 ? 0.523 11.261 -6.328 1.00 91.31 102 ARG A CA 1
ATOM 792 C C . ARG A 1 102 ? 1.666 11.639 -7.265 1.00 91.31 102 ARG A C 1
ATOM 794 O O . ARG A 1 102 ? 2.315 12.654 -7.055 1.00 91.31 102 ARG A O 1
ATOM 801 N N . LEU A 1 103 ? 1.941 10.781 -8.245 1.00 91.50 103 LEU A N 1
ATOM 802 C CA . LEU A 1 103 ? 3.018 10.934 -9.211 1.00 91.50 103 LEU A CA 1
ATOM 803 C C . LEU A 1 103 ? 2.433 10.907 -10.617 1.00 91.50 103 LEU A C 1
ATOM 805 O O . LEU A 1 103 ? 1.548 10.103 -10.915 1.00 91.50 103 LEU A O 1
ATOM 809 N N . ASN A 1 104 ? 3.011 11.709 -11.506 1.00 91.56 104 ASN A N 1
ATOM 810 C CA . ASN A 1 104 ? 2.678 11.723 -12.931 1.00 91.56 104 ASN A CA 1
ATOM 811 C C . ASN A 1 104 ? 3.359 10.586 -13.705 1.00 91.56 104 ASN A C 1
ATOM 813 O O . ASN A 1 104 ? 3.562 10.691 -14.909 1.00 91.56 104 ASN A O 1
ATOM 817 N N . VAL A 1 105 ? 3.724 9.493 -13.038 1.00 93.31 105 VAL A N 1
ATOM 818 C CA . VAL A 1 105 ? 4.355 8.331 -13.659 1.00 93.31 105 VAL A CA 1
ATOM 819 C C . VAL A 1 105 ? 3.873 7.043 -13.002 1.00 93.31 105 VAL A C 1
ATOM 821 O O . VAL A 1 105 ? 3.845 6.906 -11.782 1.00 93.31 105 VAL A O 1
ATOM 824 N N . GLY A 1 106 ? 3.495 6.080 -13.836 1.00 93.88 106 GLY A N 1
ATOM 825 C CA . GLY A 1 106 ? 3.199 4.706 -13.447 1.00 93.88 106 GLY A CA 1
ATOM 826 C C . GLY A 1 106 ? 4.113 3.724 -14.173 1.00 93.88 106 GLY A C 1
ATOM 827 O O . GLY A 1 106 ? 5.007 4.117 -14.924 1.00 93.88 106 GLY A O 1
ATOM 828 N N . PHE A 1 107 ? 3.876 2.426 -13.995 1.00 94.81 107 PHE A N 1
ATOM 829 C CA . PHE A 1 107 ? 4.576 1.402 -14.765 1.00 94.81 107 PHE A CA 1
ATOM 830 C C . PHE A 1 107 ? 3.663 0.237 -15.135 1.00 94.81 107 PHE A C 1
ATOM 832 O O . PHE A 1 107 ? 2.680 -0.063 -14.461 1.00 94.81 107 PHE A O 1
ATOM 839 N N . ASN A 1 108 ? 4.033 -0.454 -16.208 1.00 95.50 108 ASN A N 1
ATOM 840 C CA . ASN A 1 108 ? 3.501 -1.756 -16.568 1.00 95.50 108 ASN A CA 1
ATOM 841 C C . ASN A 1 108 ? 4.649 -2.766 -16.653 1.00 95.50 108 ASN A C 1
ATOM 843 O O . ASN A 1 108 ? 5.742 -2.436 -17.124 1.00 95.50 108 ASN A O 1
ATOM 847 N N . ALA A 1 109 ? 4.394 -3.989 -16.192 1.00 94.31 109 ALA A N 1
ATOM 848 C CA . ALA A 1 109 ? 5.372 -5.063 -16.199 1.00 94.31 109 ALA A CA 1
ATOM 849 C C . ALA A 1 109 ? 4.772 -6.358 -16.759 1.00 94.31 109 ALA A C 1
ATOM 851 O O . ALA A 1 109 ? 3.716 -6.806 -16.315 1.00 94.31 109 ALA A O 1
ATOM 852 N N . ILE A 1 110 ? 5.493 -6.984 -17.685 1.00 94.94 110 ILE A N 1
ATOM 853 C CA . ILE A 1 110 ? 5.310 -8.374 -18.103 1.00 94.94 110 ILE A CA 1
ATOM 854 C C . ILE A 1 110 ? 6.368 -9.190 -17.369 1.00 94.94 110 ILE A C 1
ATOM 856 O O . ILE A 1 110 ? 7.561 -8.894 -17.462 1.00 94.94 110 ILE A O 1
ATOM 860 N N . ARG A 1 111 ? 5.927 -10.215 -16.639 1.00 92.25 111 ARG A N 1
ATOM 861 C CA . ARG A 1 111 ? 6.800 -11.183 -15.968 1.00 92.25 111 ARG A CA 1
ATOM 862 C C . ARG A 1 111 ? 6.653 -12.530 -16.665 1.00 92.25 111 ARG A C 1
ATOM 864 O O . ARG A 1 111 ? 5.535 -12.988 -16.883 1.00 92.25 111 ARG A O 1
ATOM 871 N N . THR A 1 112 ? 7.771 -13.160 -17.005 1.00 93.44 112 THR A N 1
ATOM 872 C CA . THR A 1 112 ? 7.782 -14.467 -17.674 1.00 93.44 112 THR A CA 1
ATOM 873 C C . THR A 1 112 ? 7.007 -15.499 -16.861 1.00 93.44 112 THR A C 1
ATOM 875 O O . THR A 1 112 ? 7.295 -15.695 -15.683 1.00 93.44 112 THR A O 1
ATOM 878 N N . GLY A 1 113 ? 6.026 -16.153 -17.487 1.00 94.06 113 GLY A N 1
ATOM 879 C CA . GLY A 1 113 ? 5.194 -17.172 -16.838 1.00 94.06 113 GLY A CA 1
ATOM 880 C C . GLY A 1 113 ? 4.006 -16.633 -16.030 1.00 94.06 113 GLY A C 1
ATOM 881 O O . GLY A 1 113 ? 3.262 -17.433 -15.476 1.00 94.06 113 GLY A O 1
ATOM 882 N N . TRP A 1 114 ? 3.796 -15.312 -15.977 1.00 92.88 114 TRP A N 1
ATOM 883 C CA . TRP A 1 114 ? 2.696 -14.683 -15.235 1.00 92.88 114 TRP A CA 1
ATOM 884 C C . TRP A 1 114 ? 1.622 -14.093 -16.159 1.00 92.88 114 TRP A C 1
ATOM 886 O O . TRP A 1 114 ? 1.863 -13.802 -17.331 1.00 92.88 114 TRP A O 1
ATOM 896 N N . GLY A 1 115 ? 0.442 -13.838 -15.585 1.00 93.06 115 GLY A N 1
ATOM 897 C CA . GLY A 1 115 ? -0.697 -13.229 -16.272 1.00 93.06 115 GLY A CA 1
ATOM 898 C C . GLY A 1 115 ? -1.537 -14.236 -17.060 1.00 93.06 115 GLY A C 1
ATOM 899 O O . GLY A 1 115 ? -1.287 -15.435 -17.036 1.00 93.06 115 GLY A O 1
ATOM 900 N N . ALA A 1 116 ? -2.555 -13.742 -17.764 1.00 96.12 116 ALA A N 1
ATOM 901 C CA . ALA A 1 116 ? -3.520 -14.589 -18.472 1.00 96.12 116 ALA A CA 1
ATOM 902 C C . ALA A 1 116 ? -2.976 -15.225 -19.769 1.00 96.12 116 ALA A C 1
ATOM 904 O O . ALA A 1 116 ? -3.571 -16.166 -20.283 1.00 96.12 116 ALA A O 1
ATOM 905 N N . LEU A 1 117 ? -1.872 -14.706 -20.324 1.00 95.69 117 LEU A N 1
ATOM 906 C CA . LEU A 1 117 ? -1.325 -15.114 -21.628 1.00 95.69 117 LEU A CA 1
ATOM 907 C C . LEU A 1 117 ? 0.195 -15.389 -21.575 1.00 95.69 117 LEU A C 1
ATOM 909 O O . LEU A 1 117 ? 0.955 -14.810 -22.362 1.00 95.69 117 LEU A O 1
ATOM 913 N N . PRO A 1 118 ? 0.668 -16.261 -20.668 1.00 94.62 118 PRO A N 1
ATOM 914 C CA . PRO A 1 118 ? 2.093 -16.401 -20.374 1.00 94.62 118 PRO A CA 1
ATOM 915 C C . PRO A 1 118 ? 2.898 -17.009 -21.535 1.00 94.62 118 PRO A C 1
ATOM 917 O O . PRO A 1 118 ? 4.081 -16.707 -21.674 1.00 94.62 118 PRO A O 1
ATOM 920 N N . GLN A 1 119 ? 2.279 -17.822 -22.403 1.00 95.69 119 GLN A N 1
ATOM 921 C CA . GLN A 1 119 ? 2.955 -18.382 -23.584 1.00 95.69 119 GLN A CA 1
ATOM 922 C C . GLN A 1 119 ? 3.066 -17.370 -24.733 1.00 95.69 119 GLN A C 1
ATOM 924 O O . GLN A 1 119 ? 3.997 -17.445 -25.531 1.00 95.69 119 GLN A O 1
ATOM 929 N N . ARG A 1 120 ? 2.130 -16.414 -24.823 1.00 95.56 120 ARG A N 1
ATOM 930 C CA . ARG A 1 120 ? 2.126 -15.378 -25.871 1.00 95.56 120 ARG A CA 1
ATOM 931 C C . ARG A 1 120 ? 3.069 -14.224 -25.536 1.00 95.56 120 ARG A C 1
ATOM 933 O O . ARG A 1 120 ? 3.692 -13.669 -26.434 1.00 95.56 120 ARG A O 1
ATOM 940 N N . PHE A 1 121 ? 3.172 -13.871 -24.256 1.00 94.38 121 PHE A N 1
ATOM 941 C CA . PHE A 1 121 ? 4.045 -12.810 -23.753 1.00 94.38 121 PHE A CA 1
ATOM 942 C C . PHE A 1 121 ? 5.122 -13.395 -22.833 1.00 94.38 121 PHE A C 1
ATOM 944 O O . PHE A 1 121 ? 5.134 -13.162 -21.628 1.00 94.38 121 PHE A O 1
ATOM 951 N N . SER A 1 122 ? 6.025 -14.186 -23.412 1.00 94.06 122 SER A N 1
ATOM 952 C CA . SER A 1 122 ? 7.070 -14.907 -22.673 1.00 94.06 122 SER A CA 1
ATOM 953 C C . SER A 1 122 ? 8.275 -14.039 -22.289 1.00 94.06 122 SER A C 1
ATOM 955 O O . SER A 1 122 ? 8.968 -14.337 -21.315 1.00 94.06 122 SER A O 1
ATOM 957 N N . GLN A 1 123 ? 8.518 -12.954 -23.027 1.00 95.62 123 GLN A N 1
ATOM 958 C CA . GLN A 1 123 ? 9.628 -12.037 -22.777 1.00 95.62 123 GLN A CA 1
ATOM 959 C C . GLN A 1 123 ? 9.265 -11.027 -21.679 1.00 95.62 123 GLN A C 1
ATOM 961 O O . GLN A 1 123 ? 8.227 -10.363 -21.792 1.00 95.62 123 GLN A O 1
ATOM 966 N N . PRO A 1 124 ? 10.099 -10.870 -20.636 1.00 94.50 124 PRO A N 1
ATOM 967 C CA . PRO A 1 124 ? 9.847 -9.883 -19.602 1.00 94.50 124 PRO A CA 1
ATOM 968 C C . PRO A 1 124 ? 9.987 -8.473 -20.181 1.00 94.50 124 PRO A C 1
ATOM 970 O O . PRO A 1 124 ? 10.841 -8.202 -21.025 1.00 94.50 124 PRO A O 1
ATOM 973 N N . LYS A 1 125 ? 9.140 -7.555 -19.721 1.00 94.88 125 LYS A N 1
ATOM 974 C CA . LYS A 1 125 ? 9.168 -6.157 -20.162 1.00 94.88 125 LYS A CA 1
ATOM 975 C C . LYS A 1 125 ? 8.767 -5.254 -19.015 1.00 94.88 125 LYS A C 1
ATOM 977 O O . LYS A 1 125 ? 7.742 -5.498 -18.393 1.00 94.88 125 LYS A O 1
ATOM 982 N N . LEU A 1 126 ? 9.536 -4.201 -18.774 1.00 95.38 126 LEU A N 1
ATOM 983 C CA . LEU A 1 126 ? 9.193 -3.136 -17.837 1.00 95.38 126 LEU A CA 1
ATOM 984 C C . LEU A 1 126 ? 9.091 -1.829 -18.618 1.00 95.38 126 LEU A C 1
ATOM 986 O O . LEU A 1 126 ? 9.989 -1.491 -19.389 1.00 95.38 126 LEU A O 1
ATOM 990 N N . ARG A 1 127 ? 7.983 -1.111 -18.450 1.00 95.56 127 ARG A N 1
ATOM 991 C CA . ARG A 1 127 ? 7.777 0.196 -19.072 1.00 95.56 127 ARG A CA 1
ATOM 992 C C . ARG A 1 127 ? 7.222 1.169 -18.047 1.00 95.56 127 ARG A C 1
ATOM 994 O O . ARG A 1 127 ? 6.121 0.952 -17.549 1.00 95.56 127 ARG A O 1
ATOM 1001 N N . PHE A 1 128 ? 7.949 2.252 -17.803 1.00 94.75 128 PHE A N 1
ATOM 1002 C CA . PHE A 1 128 ? 7.425 3.420 -17.102 1.00 94.75 128 PHE A CA 1
ATOM 1003 C C . PHE A 1 128 ? 6.640 4.297 -18.079 1.00 94.75 128 PHE A C 1
ATOM 1005 O O . PHE A 1 128 ? 6.984 4.399 -19.261 1.00 94.75 128 PHE A O 1
ATOM 1012 N N . ILE A 1 129 ? 5.532 4.851 -17.604 1.00 93.88 129 ILE A N 1
ATOM 1013 C CA . ILE A 1 129 ? 4.542 5.561 -18.409 1.00 93.88 129 ILE A CA 1
ATOM 1014 C C . ILE A 1 129 ? 4.247 6.871 -17.695 1.00 93.88 129 ILE A C 1
ATOM 1016 O O . ILE A 1 129 ? 3.681 6.855 -16.604 1.00 93.88 129 ILE A O 1
ATOM 1020 N N . ASN A 1 130 ? 4.625 7.986 -18.312 1.00 90.94 130 ASN A N 1
ATOM 1021 C CA . ASN A 1 130 ? 4.266 9.305 -17.810 1.00 90.94 130 ASN A CA 1
ATOM 1022 C C . ASN A 1 130 ? 2.796 9.597 -18.132 1.00 90.94 130 ASN A C 1
ATOM 1024 O O . ASN A 1 130 ? 2.297 9.224 -19.198 1.00 90.94 130 ASN A O 1
ATOM 1028 N N . SER A 1 131 ? 2.113 10.253 -17.202 1.00 79.44 131 SER A N 1
ATOM 1029 C CA . SER A 1 131 ? 0.769 10.773 -17.396 1.00 79.44 131 SER A CA 1
ATOM 1030 C C . SER A 1 131 ? 0.786 11.860 -18.469 1.00 79.44 131 SER A C 1
ATOM 1032 O O . SER A 1 131 ? 1.722 12.651 -18.557 1.00 79.44 131 SER A O 1
ATOM 1034 N N . ILE A 1 132 ? -0.269 11.885 -19.278 1.00 68.81 132 ILE A N 1
ATOM 1035 C CA . ILE A 1 132 ? -0.565 12.961 -20.235 1.00 68.81 132 ILE A CA 1
ATOM 1036 C C . ILE A 1 132 ? -1.494 14.024 -19.634 1.00 68.81 132 ILE A C 1
ATOM 1038 O O . ILE A 1 132 ? -1.879 14.960 -20.330 1.00 68.81 132 ILE A O 1
ATOM 1042 N N . LEU A 1 133 ? -1.903 13.859 -18.370 1.00 62.22 133 LEU A N 1
ATOM 1043 C CA . LEU A 1 133 ? -2.725 14.848 -17.682 1.00 62.22 133 LEU A CA 1
ATOM 1044 C C . LEU A 1 133 ? -1.861 16.071 -17.338 1.00 62.22 133 LEU A C 1
ATOM 1046 O O . LEU A 1 133 ? -0.718 15.886 -16.913 1.00 62.22 133 LEU A O 1
ATOM 1050 N N . PRO A 1 134 ? -2.376 17.296 -17.546 1.00 53.75 134 PRO A N 1
ATOM 1051 C CA . PRO A 1 134 ? -1.639 18.513 -17.236 1.00 53.75 134 PRO A CA 1
ATOM 1052 C C . PRO A 1 134 ? -1.271 18.562 -15.751 1.00 53.75 134 PRO A C 1
ATOM 1054 O O . PRO A 1 134 ? -2.000 18.035 -14.909 1.00 53.75 134 PRO A O 1
ATOM 1057 N N . GLU A 1 135 ? -0.138 19.195 -15.443 1.00 58.00 135 GLU A N 1
ATOM 1058 C CA . GLU A 1 135 ? 0.231 19.519 -14.065 1.00 58.00 135 GLU A CA 1
ATOM 1059 C C . GLU A 1 135 ? -0.881 20.388 -13.457 1.00 58.00 135 GLU A C 1
ATOM 1061 O O . GLU A 1 135 ? -1.255 21.411 -14.036 1.00 58.00 135 GLU A O 1
ATOM 1066 N N . THR A 1 136 ? -1.471 19.917 -12.356 1.00 54.09 136 THR A N 1
ATOM 1067 C CA . THR A 1 136 ? -2.524 20.613 -11.599 1.00 54.09 136 THR A CA 1
ATOM 1068 C C . THR A 1 136 ? -1.938 21.612 -10.625 1.00 54.09 136 THR A C 1
ATOM 1070 O O . THR A 1 136 ? -0.979 21.207 -9.926 1.00 54.09 136 THR A O 1
#

Nearest PDB structures (foldseek):
  3b9t-assembly2_D  TM=7.852E-01  e=2.142E-03  Methylobacillus flagellatus KT

Secondary structure (DSSP, 8-state):
--EEEE---TTTEEESS--TTSPPSEEE-TT-EEEE-----TTTGGGS-GGG--HHHHHHHHH--GGGB-SSSS-EEE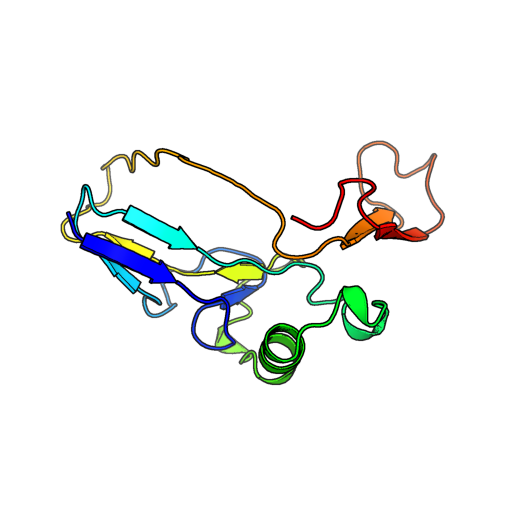--EEETT--TT------------SSSEEEEEE-TT-SS-TTTS-S-EEEEEE--SPP-

pLDDT: mean 94.55, std 7.46, range [53.75, 98.62]

Mean predicted aligned error: 3.85 Å

Organism: NCBI:txid513049